Protein AF-A0A7R9P1N2-F1 (afdb_monomer)

Foldseek 3Di:
DDDDDDPPPPPPDPQFDDDPNDTDRDDPPDPCPPPDDDDDDDDLDDDAPDKDDWDQDPVVRWTWIDRQCQQKIWIAHPVVSDIDMDRDDRGDDDDDDDD

pLDDT: mean 75.41, std 22.64, range [31.06, 98.12]

InterPro domains:
  IPR011042 Six-bladed beta-propeller, TolB-like [G3DSA:2.120.10.30] (39-98)

Secondary structure (DSSP, 8-state):
--PPPP-----TT---EEETTEEE---SS------PPPPPP---SSPPSSEEEEEEETTTTEEEEEEGGGTEEEEEETTTTEEEEEE--S--S------

Mean predicted aligned error: 14.14 Å

Nearest PDB structures (foldseek):
  5d9c-assembly1_A  TM=9.607E-01  e=3.328E-03  Photinus pyralis
  4gnc-assembly1_A  TM=9.563E-01  e=2.209E-02  Homo sapiens
  4gn9-assembly1_A  TM=9.345E-01  e=3.267E-02  Mus musculus
  8ghl-assembly1_G  TM=5.483E-01  e=4.659E+00  Saccharomyces cerevisiae
  8ghn-assembly1_G  TM=5.483E-01  e=8.383E+00  Saccharomyces cerevisiae

Radius of gyration: 23.0 Å; Cα contacts (8 Å, |Δi|>4): 112; chains: 1; bounding box: 51×39×49 Å

Structure (mmCIF, N/CA/C/O backbone):
data_AF-A0A7R9P1N2-F1
#
_entry.id   AF-A0A7R9P1N2-F1
#
loop_
_atom_site.group_PDB
_atom_site.id
_atom_site.type_symbol
_atom_site.label_atom_id
_atom_site.label_alt_id
_atom_site.label_comp_id
_atom_site.label_asym_id
_atom_site.label_entity_id
_atom_site.label_seq_id
_atom_site.pdbx_PDB_ins_code
_atom_site.Cartn_x
_atom_site.Cartn_y
_atom_site.Cartn_z
_atom_site.occupancy
_atom_site.B_iso_or_equiv
_atom_site.auth_seq_id
_atom_site.auth_comp_id
_atom_site.auth_asym_id
_atom_site.auth_atom_id
_atom_site.pdbx_PDB_model_num
ATOM 1 N N . MET A 1 1 ? 12.318 6.351 -32.618 1.00 35.22 1 MET A N 1
ATOM 2 C CA . MET A 1 1 ? 12.993 5.134 -32.112 1.00 35.22 1 MET A CA 1
ATOM 3 C C . MET A 1 1 ? 14.213 5.568 -31.318 1.00 35.22 1 MET A C 1
ATOM 5 O O . MET A 1 1 ? 15.022 6.299 -31.870 1.00 35.22 1 MET A O 1
ATOM 9 N N . ARG A 1 2 ? 14.327 5.206 -30.036 1.00 31.31 2 ARG A N 1
ATOM 10 C CA . ARG A 1 2 ? 15.527 5.511 -29.241 1.00 31.31 2 ARG A CA 1
ATOM 11 C C . ARG A 1 2 ? 16.526 4.366 -29.417 1.00 31.31 2 ARG A C 1
ATOM 13 O O . ARG A 1 2 ? 16.204 3.237 -29.067 1.00 31.31 2 ARG A O 1
ATOM 20 N N . HIS A 1 3 ? 17.677 4.656 -30.022 1.00 33.56 3 HIS A N 1
ATOM 21 C CA . HIS A 1 3 ? 18.821 3.746 -30.054 1.00 33.56 3 HIS A CA 1
ATOM 22 C C . HIS A 1 3 ? 19.429 3.698 -28.650 1.00 33.56 3 HIS A C 1
ATOM 24 O O . HIS A 1 3 ? 19.788 4.739 -28.102 1.00 33.56 3 HIS A O 1
ATOM 30 N N . PHE A 1 4 ? 19.512 2.506 -28.065 1.00 31.06 4 PHE A N 1
ATOM 31 C CA . PHE A 1 4 ? 20.310 2.274 -26.865 1.00 31.06 4 PHE A CA 1
ATOM 32 C C . PHE A 1 4 ? 21.738 1.920 -27.304 1.00 31.06 4 PHE A C 1
ATOM 34 O O . PHE A 1 4 ? 21.883 1.088 -28.203 1.00 31.06 4 PHE A O 1
ATOM 41 N N . PRO A 1 5 ? 22.785 2.537 -26.732 1.00 33.31 5 PRO A N 1
ATOM 42 C CA . PRO A 1 5 ? 24.157 2.187 -27.070 1.00 33.31 5 PRO A CA 1
ATOM 43 C C . PRO A 1 5 ? 24.479 0.780 -26.550 1.00 33.31 5 PRO A C 1
ATOM 45 O O . PRO A 1 5 ? 24.216 0.461 -25.391 1.00 33.31 5 PRO A O 1
ATOM 48 N N . ILE A 1 6 ? 25.029 -0.063 -27.423 1.00 38.84 6 ILE A N 1
ATOM 49 C CA . ILE A 1 6 ? 25.600 -1.363 -27.063 1.00 38.84 6 ILE A CA 1
ATOM 50 C C . ILE A 1 6 ? 27.005 -1.077 -26.530 1.00 38.84 6 ILE A C 1
ATOM 52 O O . ILE A 1 6 ? 27.829 -0.517 -27.250 1.00 38.84 6 ILE A O 1
ATOM 56 N N . LEU A 1 7 ? 27.273 -1.424 -25.272 1.00 36.25 7 LEU A N 1
ATOM 57 C CA . LEU A 1 7 ? 28.638 -1.473 -24.754 1.00 36.25 7 LEU A CA 1
ATOM 58 C C . LEU A 1 7 ? 29.270 -2.774 -25.266 1.00 36.25 7 LEU A C 1
ATOM 60 O O . LEU A 1 7 ? 28.954 -3.853 -24.770 1.00 36.25 7 LEU A O 1
ATOM 64 N N . GLU A 1 8 ? 30.107 -2.679 -26.300 1.00 40.91 8 GLU A N 1
ATOM 65 C CA . GLU A 1 8 ? 30.980 -3.778 -26.721 1.00 40.91 8 GLU A CA 1
ATOM 66 C C . GLU A 1 8 ? 32.200 -3.827 -25.796 1.00 40.91 8 GLU A C 1
ATOM 68 O O . GLU A 1 8 ? 33.247 -3.256 -26.088 1.00 40.91 8 GLU A O 1
ATOM 73 N N . GLU A 1 9 ? 32.076 -4.501 -24.654 1.00 41.78 9 GLU A N 1
ATOM 74 C CA . GLU A 1 9 ? 33.267 -4.999 -23.967 1.00 41.78 9 GLU A CA 1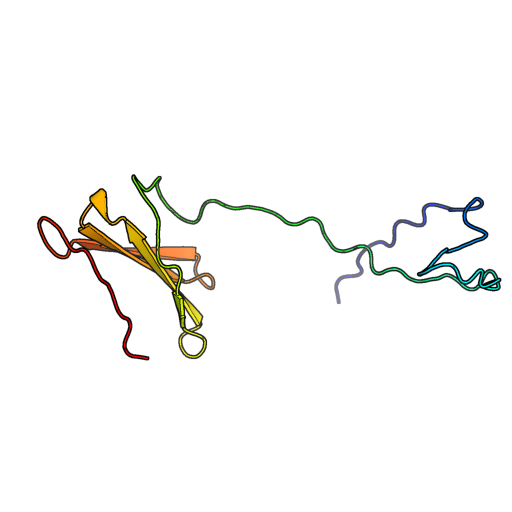
ATOM 75 C C . GLU A 1 9 ? 33.748 -6.254 -24.707 1.00 41.78 9 GLU A C 1
ATOM 77 O O . GLU A 1 9 ? 33.044 -7.264 -24.794 1.00 41.78 9 GLU A O 1
ATOM 82 N N . SER A 1 10 ? 34.940 -6.181 -25.299 1.00 39.16 10 SER A N 1
ATOM 83 C CA . SER A 1 10 ? 35.577 -7.290 -26.005 1.00 39.16 10 SER A CA 1
ATOM 84 C C . SER A 1 10 ? 35.987 -8.388 -25.019 1.00 39.16 10 SER A C 1
ATOM 86 O O . SER A 1 10 ? 37.069 -8.382 -24.436 1.00 39.16 10 SER A O 1
ATOM 88 N N . ILE A 1 11 ? 35.122 -9.384 -24.829 1.00 46.97 11 ILE A N 1
ATOM 89 C CA . ILE A 1 11 ? 35.459 -10.576 -24.045 1.00 46.97 11 ILE A CA 1
ATOM 90 C C . ILE A 1 11 ? 36.220 -11.568 -24.934 1.00 46.97 11 ILE A C 1
ATOM 92 O O . ILE A 1 11 ? 35.658 -12.527 -25.457 1.00 46.97 11 ILE A O 1
ATOM 96 N N . GLU A 1 12 ? 37.529 -11.364 -25.090 1.00 47.38 12 GLU A N 1
ATOM 97 C CA . GLU A 1 12 ? 38.421 -12.327 -25.765 1.00 47.38 12 GLU A CA 1
ATOM 98 C C . GLU A 1 12 ? 38.671 -13.620 -24.954 1.00 47.38 12 GLU A C 1
ATOM 100 O O . GLU A 1 12 ? 39.287 -14.556 -25.463 1.00 47.38 12 GLU A O 1
ATOM 105 N N . HIS A 1 13 ? 38.187 -13.720 -23.708 1.00 46.47 13 HIS A N 1
ATOM 106 C CA . HIS A 1 13 ? 38.625 -14.764 -22.767 1.00 46.47 13 HIS A CA 1
ATOM 107 C C . HIS A 1 13 ? 37.617 -15.873 -22.410 1.00 46.47 13 HIS A C 1
ATOM 109 O O . HIS A 1 13 ? 37.983 -16.795 -21.682 1.00 46.47 13 HIS A O 1
ATOM 115 N N . LEU A 1 14 ? 36.382 -15.875 -22.923 1.00 45.59 14 LEU A N 1
ATOM 116 C CA . LEU A 1 14 ? 35.410 -16.935 -22.602 1.00 45.59 14 LEU A CA 1
ATOM 117 C C . LEU A 1 14 ? 35.258 -17.930 -23.759 1.00 45.59 14 LEU A C 1
ATOM 119 O O . LEU A 1 14 ? 34.340 -17.828 -24.565 1.00 45.59 14 LEU A O 1
ATOM 123 N N . ARG A 1 15 ? 36.160 -18.918 -23.836 1.00 52.00 15 ARG A N 1
ATOM 124 C CA . ARG A 1 15 ? 36.069 -20.020 -24.819 1.00 52.00 15 ARG A CA 1
ATOM 125 C C . ARG A 1 15 ? 35.260 -21.236 -24.349 1.00 52.00 15 ARG A C 1
ATOM 127 O O . ARG A 1 15 ? 35.071 -22.158 -25.135 1.00 52.00 15 ARG A O 1
ATOM 134 N N . THR A 1 16 ? 34.740 -21.238 -23.119 1.00 47.41 16 THR A N 1
ATOM 135 C CA . THR A 1 16 ? 34.011 -22.399 -22.583 1.00 47.41 16 THR A CA 1
ATOM 136 C C . THR A 1 16 ? 32.894 -21.965 -21.639 1.00 47.41 16 THR A C 1
ATOM 138 O O . THR A 1 16 ? 33.136 -21.225 -20.689 1.00 47.41 16 THR A O 1
ATOM 141 N N . ILE A 1 17 ? 31.675 -22.461 -21.871 1.00 53.94 17 ILE A N 1
ATOM 142 C CA . ILE A 1 17 ? 30.554 -22.352 -20.929 1.00 53.94 17 ILE A CA 1
ATOM 143 C C . ILE A 1 17 ? 30.270 -23.751 -20.395 1.00 53.94 17 ILE A C 1
ATOM 145 O O . ILE A 1 17 ? 30.058 -24.685 -21.167 1.00 53.94 17 ILE A O 1
ATOM 149 N N . GLN A 1 18 ? 30.265 -23.897 -19.073 1.00 39.97 18 GLN A N 1
ATOM 150 C CA . GLN A 1 18 ? 30.018 -25.167 -18.401 1.00 39.97 18 GLN A CA 1
ATOM 151 C C . GLN A 1 18 ? 28.600 -25.159 -17.823 1.00 39.97 18 GLN A C 1
ATOM 153 O O . GLN A 1 18 ? 28.330 -24.500 -16.822 1.00 39.97 18 GLN A O 1
ATOM 158 N N . ILE A 1 19 ? 27.677 -25.893 -18.450 1.00 48.94 19 ILE A N 1
ATOM 159 C CA . ILE A 1 19 ? 26.323 -26.103 -17.921 1.00 48.94 19 ILE A CA 1
ATOM 160 C C . ILE A 1 19 ? 26.201 -27.581 -17.559 1.00 48.94 19 ILE A C 1
ATOM 162 O O . ILE A 1 19 ? 26.288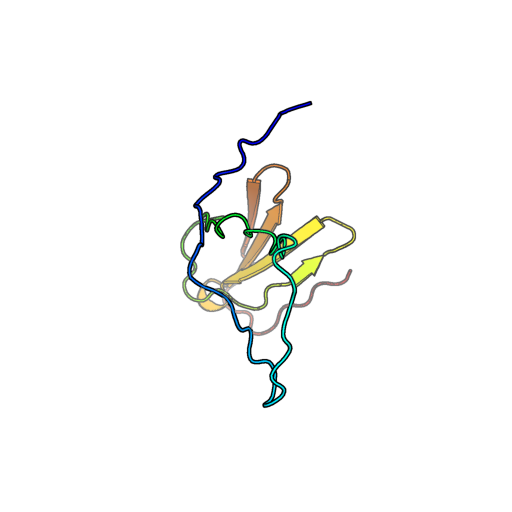 -28.447 -18.424 1.00 48.94 19 ILE A O 1
ATOM 166 N N . ARG A 1 20 ? 26.009 -27.876 -16.266 1.00 45.06 20 ARG A N 1
ATOM 167 C CA . ARG A 1 20 ? 25.728 -29.232 -15.749 1.00 45.06 20 ARG A CA 1
ATOM 168 C C . ARG A 1 20 ? 26.709 -30.320 -16.230 1.00 45.06 20 ARG A C 1
ATOM 170 O O . ARG A 1 20 ? 26.296 -31.414 -16.594 1.00 45.06 20 ARG A O 1
ATOM 177 N N . GLY A 1 21 ? 28.010 -30.023 -16.223 1.00 41.94 21 GLY A N 1
ATOM 178 C CA . GLY A 1 21 ? 29.064 -31.013 -16.495 1.00 41.94 21 GLY A CA 1
ATOM 179 C C . GLY A 1 21 ? 29.285 -31.370 -17.970 1.00 41.94 21 GLY A C 1
ATOM 180 O O . GLY A 1 21 ? 30.135 -32.205 -18.255 1.00 41.94 21 GLY A O 1
ATOM 181 N N . VAL A 1 22 ? 28.578 -30.730 -18.906 1.00 40.09 22 VAL A N 1
ATOM 182 C CA . VAL A 1 22 ? 28.812 -30.891 -20.348 1.00 40.09 22 VAL A CA 1
ATOM 183 C C . VAL A 1 22 ? 29.675 -29.733 -20.848 1.00 40.09 22 VAL A C 1
ATOM 185 O O . VAL A 1 22 ? 29.333 -28.566 -20.651 1.00 40.09 22 VAL A O 1
ATOM 188 N N . VAL A 1 23 ? 30.801 -30.057 -21.489 1.00 49.28 23 VAL A N 1
ATOM 189 C CA . VAL A 1 23 ? 31.667 -29.079 -22.164 1.00 49.28 23 VAL A CA 1
ATOM 190 C C . VAL A 1 23 ? 31.188 -28.935 -23.604 1.00 49.28 23 VAL A C 1
ATOM 192 O O . VAL A 1 23 ? 31.254 -29.888 -24.378 1.00 49.28 23 VAL A O 1
ATOM 195 N N . VAL A 1 24 ? 30.702 -27.747 -23.966 1.00 52.56 24 VAL A N 1
ATOM 196 C CA . VAL A 1 24 ? 30.290 -27.430 -25.339 1.00 52.56 24 VAL A CA 1
ATOM 197 C C . VAL A 1 24 ? 31.275 -26.422 -25.925 1.00 52.56 24 VAL A C 1
ATOM 199 O O . VAL A 1 24 ? 31.392 -25.306 -25.422 1.00 52.56 24 VAL A O 1
ATOM 202 N N . ASN A 1 25 ? 31.967 -26.807 -27.001 1.00 50.19 25 ASN A N 1
ATOM 203 C CA . ASN A 1 25 ? 32.749 -25.876 -27.814 1.00 50.19 25 ASN A CA 1
ATOM 204 C C . ASN A 1 25 ? 31.784 -25.048 -28.666 1.00 50.19 25 ASN A C 1
ATOM 206 O O . ASN A 1 25 ? 31.295 -25.513 -29.695 1.00 50.19 25 ASN A O 1
ATOM 210 N N . VAL A 1 26 ? 31.489 -23.829 -28.222 1.00 57.38 26 VAL A N 1
ATOM 211 C CA . VAL A 1 26 ? 30.734 -22.858 -29.016 1.00 57.38 26 VAL A CA 1
ATOM 212 C C . VAL A 1 26 ? 31.701 -22.103 -29.936 1.00 57.38 26 VAL A C 1
ATOM 214 O O . VAL A 1 26 ? 32.688 -21.549 -29.448 1.00 57.38 26 VAL A O 1
ATOM 217 N N . PRO A 1 27 ? 31.458 -22.069 -31.263 1.00 55.12 27 PRO A N 1
ATOM 218 C CA . PRO A 1 27 ? 32.185 -21.180 -32.164 1.00 55.12 27 PRO A CA 1
ATOM 219 C C . PRO A 1 27 ? 32.076 -19.731 -31.670 1.00 55.12 27 PRO A C 1
ATOM 221 O O . PRO A 1 27 ? 31.078 -19.401 -31.024 1.00 55.12 27 PRO A O 1
ATOM 224 N N . PRO A 1 28 ? 33.028 -18.840 -32.004 1.00 53.84 28 PRO A N 1
ATOM 225 C CA . PRO A 1 28 ? 32.957 -17.417 -31.680 1.00 53.84 28 PRO A CA 1
ATOM 226 C C . PRO A 1 28 ? 31.884 -16.734 -32.543 1.00 53.84 28 PRO A C 1
ATOM 228 O O . PRO A 1 28 ? 32.158 -15.904 -33.396 1.00 53.84 28 PRO A O 1
ATOM 231 N N . THR A 1 29 ? 30.630 -17.131 -32.361 1.00 53.00 29 THR A N 1
ATOM 232 C CA . THR A 1 29 ? 29.457 -16.402 -32.818 1.00 53.00 29 THR A CA 1
ATOM 233 C C . THR A 1 29 ? 28.803 -15.912 -31.542 1.00 53.00 29 THR A C 1
ATOM 235 O O . THR A 1 29 ? 28.279 -16.707 -30.767 1.00 53.00 29 THR A O 1
ATOM 238 N N . SER A 1 30 ? 28.956 -14.612 -31.292 1.00 55.12 30 SER A N 1
ATOM 239 C CA . SER A 1 30 ? 28.507 -13.867 -30.114 1.00 55.12 30 SER A CA 1
ATOM 240 C C . SER A 1 30 ? 27.312 -14.509 -29.404 1.00 55.12 30 SER A C 1
ATOM 242 O O . SER A 1 30 ? 26.175 -14.405 -29.879 1.00 55.12 30 SER A O 1
ATOM 244 N N . LEU A 1 31 ? 27.548 -15.134 -28.250 1.00 51.38 31 LEU A N 1
ATOM 245 C CA . LEU A 1 31 ? 26.460 -15.453 -27.343 1.00 51.38 31 LEU A CA 1
ATOM 246 C C . LEU A 1 31 ? 25.927 -14.118 -26.818 1.00 51.38 31 LEU A C 1
ATOM 248 O O . LEU A 1 31 ? 26.534 -13.487 -25.957 1.00 51.38 31 LEU A O 1
ATOM 252 N N . ARG A 1 32 ? 24.810 -13.651 -27.376 1.00 58.91 32 ARG A N 1
ATOM 253 C CA . ARG A 1 32 ? 24.116 -12.469 -26.867 1.00 58.91 32 ARG A CA 1
ATOM 254 C C . ARG A 1 32 ? 23.391 -12.872 -25.593 1.00 58.91 32 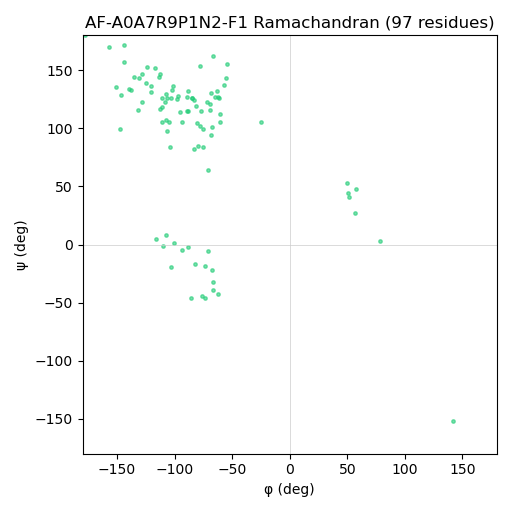ARG A C 1
ATOM 256 O O . ARG A 1 32 ? 22.216 -13.222 -25.629 1.00 58.91 32 ARG A O 1
ATOM 263 N N . VAL A 1 33 ? 24.102 -12.855 -24.472 1.00 58.56 33 VAL A N 1
ATOM 264 C CA . VAL A 1 33 ? 23.442 -12.818 -23.170 1.00 58.56 33 VAL A CA 1
ATOM 265 C C . VAL A 1 33 ? 22.811 -11.429 -23.079 1.00 58.56 33 VAL A C 1
ATOM 267 O O . VAL A 1 33 ? 23.550 -10.445 -23.145 1.00 58.56 33 VAL A O 1
ATOM 270 N N . PRO A 1 34 ? 21.475 -11.293 -23.018 1.00 65.31 34 PRO A N 1
ATOM 271 C CA . PRO A 1 34 ? 20.879 -9.989 -22.796 1.00 65.31 34 PRO A CA 1
ATOM 272 C C . PRO A 1 34 ? 21.393 -9.484 -21.449 1.00 65.31 34 PRO A C 1
ATOM 274 O O . PRO A 1 34 ? 21.084 -10.058 -20.406 1.00 65.31 34 PRO A O 1
ATOM 277 N N . VAL A 1 35 ? 22.214 -8.434 -21.479 1.00 69.00 35 VAL A N 1
ATOM 278 C CA . VAL A 1 35 ? 22.580 -7.693 -20.274 1.00 69.00 35 VAL A CA 1
ATOM 279 C C . VAL A 1 35 ? 21.269 -7.142 -19.724 1.00 69.00 35 VAL A C 1
ATOM 281 O O . VAL A 1 35 ? 20.661 -6.253 -20.321 1.00 69.00 35 VAL A O 1
ATOM 284 N N . MET A 1 36 ? 20.767 -7.738 -18.642 1.00 74.19 36 MET A N 1
ATOM 285 C CA . MET A 1 36 ? 19.581 -7.223 -17.971 1.00 74.19 36 MET A CA 1
ATOM 286 C C . MET A 1 36 ? 19.915 -5.832 -17.440 1.00 74.19 36 MET A C 1
ATOM 288 O O . MET A 1 36 ? 20.959 -5.634 -16.817 1.00 74.19 36 MET A O 1
ATOM 292 N N . ALA A 1 37 ? 19.031 -4.866 -17.691 1.00 81.00 37 ALA A N 1
ATOM 293 C CA . ALA A 1 37 ? 19.144 -3.563 -17.057 1.00 81.00 37 ALA A CA 1
ATOM 294 C C . ALA A 1 37 ? 19.193 -3.745 -15.525 1.00 81.00 37 ALA A C 1
ATOM 296 O O . ALA A 1 37 ? 18.521 -4.642 -15.001 1.00 81.00 37 ALA A O 1
ATOM 297 N N . PRO A 1 38 ? 19.977 -2.928 -14.804 1.00 86.75 38 PRO A N 1
ATOM 298 C CA . PRO A 1 38 ? 20.064 -3.026 -13.355 1.00 86.75 38 PRO A CA 1
ATOM 299 C C . PRO A 1 38 ? 18.678 -2.877 -12.719 1.00 86.75 38 PRO A C 1
ATOM 301 O O . PRO A 1 38 ? 17.884 -2.022 -13.117 1.00 86.75 38 PRO A O 1
ATOM 304 N N . VAL A 1 39 ? 18.390 -3.711 -11.717 1.00 87.75 39 VAL A N 1
ATOM 305 C CA . VAL A 1 39 ? 17.176 -3.583 -10.905 1.00 87.75 39 VAL A CA 1
ATOM 306 C C . VAL A 1 39 ? 17.305 -2.322 -10.058 1.00 87.75 39 VAL A C 1
ATOM 308 O O . VAL A 1 39 ? 18.242 -2.186 -9.272 1.00 87.75 39 VAL A O 1
ATOM 311 N N . VAL A 1 40 ? 16.363 -1.396 -10.226 1.00 88.81 40 VAL A N 1
ATOM 312 C CA . VAL A 1 40 ? 16.287 -0.158 -9.446 1.00 88.81 40 VAL A CA 1
ATOM 313 C C . VAL A 1 40 ? 15.195 -0.310 -8.393 1.00 88.81 40 VAL A C 1
ATOM 315 O O . VAL A 1 40 ? 14.087 -0.742 -8.703 1.00 88.81 40 VAL A O 1
ATOM 318 N N . PHE A 1 41 ? 15.507 0.063 -7.154 1.00 91.19 41 PHE A N 1
ATOM 319 C CA . PHE A 1 41 ? 14.553 0.087 -6.049 1.00 91.19 41 PHE A CA 1
ATOM 320 C C . PHE A 1 41 ? 14.131 1.532 -5.780 1.00 91.19 41 PHE A C 1
ATOM 322 O O . PHE A 1 41 ? 14.985 2.388 -5.553 1.00 91.19 41 PHE A O 1
ATOM 329 N N . GLU A 1 42 ? 12.826 1.803 -5.778 1.00 92.19 42 GLU A N 1
ATOM 330 C CA . GLU A 1 42 ? 12.273 3.101 -5.380 1.00 92.19 42 GLU A CA 1
ATOM 331 C C . GLU A 1 42 ? 11.318 2.941 -4.183 1.00 92.19 42 GLU A C 1
ATOM 333 O O . GLU A 1 42 ? 10.512 2.006 -4.161 1.00 92.19 42 GLU A O 1
ATOM 338 N N . PRO A 1 43 ? 11.383 3.822 -3.166 1.00 93.50 43 PRO A N 1
ATOM 339 C CA . PRO A 1 43 ? 10.374 3.851 -2.116 1.00 93.50 43 PRO A CA 1
ATOM 340 C C . PRO A 1 43 ? 9.016 4.252 -2.698 1.00 93.50 43 PRO A C 1
ATOM 342 O O . PRO A 1 43 ? 8.893 5.303 -3.322 1.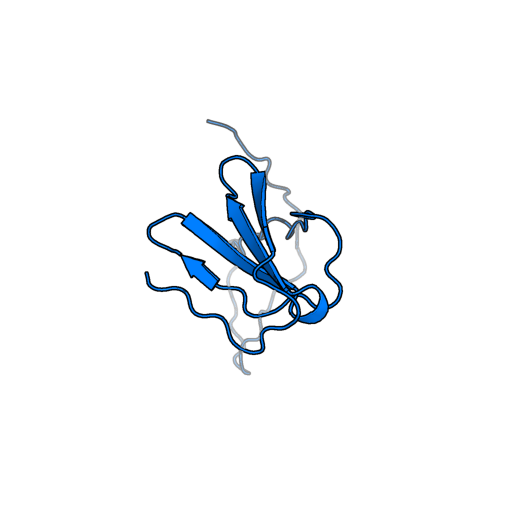00 93.50 43 PRO A O 1
ATOM 345 N N . ILE A 1 44 ? 7.985 3.448 -2.442 1.00 94.06 44 ILE A N 1
ATOM 346 C CA . ILE A 1 44 ? 6.609 3.734 -2.886 1.00 94.06 44 ILE A CA 1
ATOM 347 C C . ILE A 1 44 ? 5.776 4.477 -1.828 1.00 94.06 44 ILE A C 1
ATOM 349 O O . ILE A 1 44 ? 4.627 4.826 -2.084 1.00 94.06 44 ILE A O 1
ATOM 353 N N . GLY A 1 45 ? 6.327 4.700 -0.628 1.00 92.06 45 GLY A N 1
ATOM 354 C CA . GLY A 1 45 ? 5.589 5.229 0.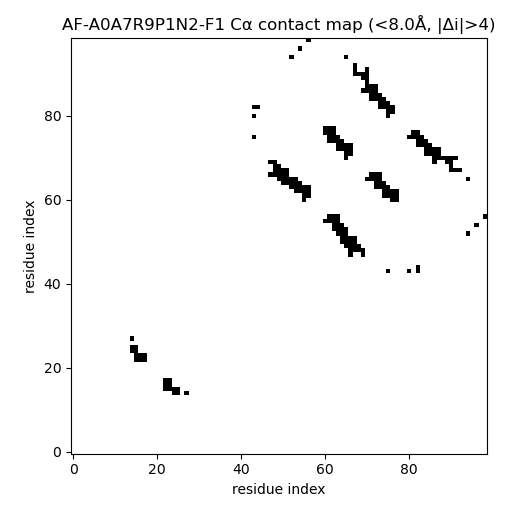517 1.00 92.06 45 GLY A CA 1
ATOM 355 C C . GLY A 1 45 ? 6.424 5.464 1.778 1.00 92.06 45 GLY A C 1
ATOM 356 O O . GLY A 1 45 ? 7.628 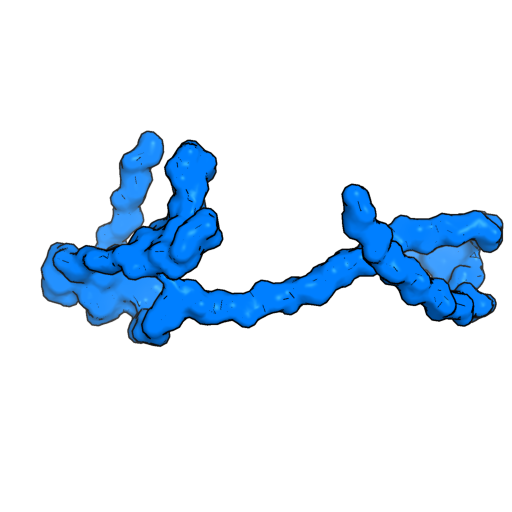5.195 1.791 1.00 92.06 45 GLY A O 1
ATOM 357 N N . PRO A 1 46 ? 5.790 5.952 2.862 1.00 92.62 46 PRO A N 1
ATOM 358 C CA . PRO A 1 46 ? 6.426 6.072 4.169 1.00 92.62 46 PRO A CA 1
ATOM 359 C C . PRO A 1 46 ? 6.735 4.693 4.768 1.00 92.62 46 PRO A C 1
ATOM 361 O O . PRO A 1 46 ? 6.146 3.680 4.391 1.00 92.62 46 PRO A O 1
ATOM 364 N N . ARG A 1 47 ? 7.633 4.658 5.760 1.00 93.94 47 ARG A N 1
ATOM 365 C CA . ARG A 1 47 ? 7.975 3.420 6.475 1.00 93.94 47 ARG A CA 1
ATOM 366 C C . ARG A 1 47 ? 6.758 2.849 7.215 1.00 93.94 47 ARG A C 1
ATOM 368 O O . ARG A 1 47 ? 6.137 3.524 8.046 1.00 93.94 47 ARG A O 1
ATOM 375 N N . THR A 1 48 ? 6.467 1.582 6.954 1.00 95.44 48 THR A N 1
ATOM 376 C CA . THR A 1 48 ? 5.552 0.768 7.759 1.00 95.44 48 THR A CA 1
ATOM 377 C C . THR A 1 48 ? 6.245 0.300 9.038 1.00 95.44 48 THR A C 1
ATOM 379 O O . THR A 1 48 ? 7.472 0.196 9.068 1.00 95.44 48 THR A O 1
ATOM 382 N N . LEU A 1 49 ? 5.478 0.027 10.095 1.00 95.69 49 LEU A N 1
ATOM 383 C CA . LEU A 1 49 ? 6.000 -0.643 11.286 1.00 95.69 49 LEU A CA 1
ATOM 384 C C . LEU A 1 49 ? 6.176 -2.141 11.012 1.00 95.69 49 LEU A C 1
ATOM 386 O O . LEU A 1 49 ? 7.237 -2.684 11.305 1.00 95.69 49 LEU A O 1
ATOM 390 N N . LEU A 1 50 ? 5.185 -2.774 10.374 1.00 94.62 50 LEU A N 1
ATOM 391 C CA . LEU A 1 50 ? 5.308 -4.129 9.832 1.00 94.62 50 LEU A CA 1
ATOM 392 C C . LEU A 1 50 ? 4.459 -4.275 8.562 1.00 94.62 50 LEU A C 1
ATOM 394 O O . LEU A 1 50 ? 3.242 -4.429 8.643 1.00 94.62 50 LEU A O 1
ATOM 398 N N . GLY A 1 51 ? 5.113 -4.174 7.401 1.00 94.12 51 GLY A N 1
ATOM 399 C CA . GLY A 1 51 ? 4.477 -4.273 6.087 1.00 94.12 51 GLY A CA 1
ATOM 400 C C . GLY A 1 51 ? 4.289 -5.728 5.659 1.00 94.12 51 GLY A C 1
ATOM 401 O O . GLY A 1 51 ? 5.273 -6.457 5.609 1.00 94.12 51 GLY A O 1
ATOM 402 N N . GLU A 1 52 ? 3.063 -6.140 5.339 1.00 94.12 52 GLU A N 1
ATOM 403 C CA . GLU A 1 52 ? 2.716 -7.545 5.083 1.00 94.12 52 GLU A CA 1
ATOM 404 C C . GLU A 1 52 ? 1.664 -7.719 3.979 1.00 94.12 52 GLU A C 1
ATOM 406 O O . GLU A 1 52 ? 1.047 -6.756 3.510 1.00 94.12 52 GLU A O 1
ATOM 411 N N . ALA A 1 53 ? 1.455 -8.983 3.595 1.00 93.19 53 ALA A N 1
ATOM 412 C CA . ALA A 1 53 ? 0.411 -9.441 2.675 1.00 93.19 53 ALA A CA 1
ATOM 413 C C . ALA A 1 53 ? 0.330 -8.648 1.349 1.00 93.19 53 ALA A C 1
ATOM 415 O O . ALA A 1 53 ? -0.751 -8.166 0.991 1.00 93.19 53 ALA A O 1
ATOM 416 N N . PRO A 1 54 ? 1.444 -8.498 0.599 1.00 95.00 54 PRO A N 1
ATOM 417 C CA . PRO A 1 54 ? 1.399 -7.847 -0.701 1.00 95.00 54 PRO A CA 1
ATOM 418 C C . PRO A 1 54 ? 0.483 -8.628 -1.652 1.00 95.00 54 PRO A C 1
ATOM 420 O O . PRO A 1 54 ? 0.661 -9.826 -1.873 1.00 95.00 54 PRO A O 1
ATOM 423 N N . HIS A 1 55 ? -0.487 -7.936 -2.238 1.00 95.50 55 HIS A N 1
ATOM 424 C CA . HIS A 1 55 ? -1.425 -8.481 -3.208 1.00 95.50 55 HIS A CA 1
ATOM 425 C C . HIS A 1 55 ? -1.456 -7.608 -4.458 1.00 95.50 55 HIS A C 1
ATOM 427 O O . HIS A 1 55 ? -1.762 -6.417 -4.396 1.00 95.50 55 HIS A O 1
ATOM 433 N N . TRP A 1 56 ? -1.175 -8.217 -5.606 1.00 96.69 56 TRP A N 1
ATOM 434 C CA . TRP A 1 56 ? -1.287 -7.559 -6.900 1.00 96.69 56 TRP A CA 1
ATOM 435 C C . TRP A 1 56 ? -2.640 -7.861 -7.547 1.00 96.69 56 TRP A C 1
ATOM 437 O O . TRP A 1 56 ? -2.900 -8.997 -7.944 1.00 96.69 56 TRP A O 1
ATOM 447 N N . ASP A 1 57 ? -3.475 -6.834 -7.706 1.00 96.31 57 ASP A N 1
ATOM 448 C CA . ASP A 1 57 ? -4.672 -6.917 -8.538 1.00 96.31 57 ASP A CA 1
ATOM 449 C C . ASP A 1 57 ? -4.273 -6.731 -10.006 1.00 96.31 57 ASP A C 1
ATOM 451 O O . ASP A 1 57 ? -3.998 -5.621 -10.471 1.00 96.31 57 ASP A O 1
ATOM 455 N N . HIS A 1 58 ? -4.259 -7.834 -10.755 1.00 95.62 58 HIS A N 1
ATOM 456 C CA . HIS A 1 58 ? -3.899 -7.825 -12.169 1.00 95.62 58 HIS A CA 1
ATOM 457 C C . HIS A 1 58 ? -4.902 -7.064 -13.048 1.00 95.62 58 HIS A C 1
ATOM 459 O O . HIS A 1 58 ? -4.495 -6.468 -14.043 1.00 95.62 58 HIS A O 1
ATOM 465 N N . LYS A 1 59 ? -6.197 -7.052 -12.714 1.00 95.12 59 LYS A N 1
ATOM 466 C CA . LYS A 1 59 ? -7.199 -6.353 -13.533 1.00 95.12 59 LYS A CA 1
ATOM 467 C C . LYS A 1 59 ? -7.073 -4.845 -13.349 1.00 95.12 59 LYS A C 1
ATOM 469 O O . LYS A 1 59 ? -7.072 -4.107 -14.330 1.00 95.12 59 LYS A O 1
ATOM 474 N N . ALA A 1 60 ? -6.947 -4.397 -12.100 1.00 95.94 60 ALA A N 1
ATOM 475 C CA . ALA A 1 60 ? -6.842 -2.977 -11.778 1.00 95.94 60 ALA A CA 1
ATOM 476 C C . ALA A 1 60 ? -5.419 -2.416 -11.942 1.00 95.94 60 ALA A C 1
ATOM 478 O O . ALA A 1 60 ? -5.256 -1.200 -12.018 1.00 95.94 60 ALA A O 1
ATOM 479 N N . GLN A 1 61 ? -4.402 -3.285 -12.017 1.00 97.62 61 GLN A N 1
ATOM 480 C CA . GLN A 1 61 ? -2.979 -2.926 -11.997 1.00 97.62 61 GLN A CA 1
ATOM 481 C C . GLN A 1 61 ? -2.605 -2.148 -10.726 1.00 97.62 61 GLN A C 1
ATOM 483 O O . GLN A 1 61 ? -1.966 -1.096 -10.780 1.00 97.62 61 GLN A O 1
ATOM 488 N N . LEU A 1 62 ? -3.040 -2.665 -9.575 1.00 97.31 62 LEU A N 1
ATOM 489 C CA . LEU A 1 62 ? -2.855 -2.043 -8.265 1.00 97.31 62 LEU A CA 1
ATOM 490 C C . LEU A 1 62 ? -2.162 -3.004 -7.302 1.00 97.31 62 LEU A C 1
ATOM 492 O O . LEU A 1 62 ? -2.493 -4.188 -7.240 1.00 97.31 62 LEU A O 1
ATOM 496 N N . LEU A 1 63 ? -1.233 -2.471 -6.509 1.00 96.62 63 LEU A N 1
ATOM 497 C CA . LEU A 1 63 ? -0.630 -3.185 -5.389 1.00 96.62 63 LEU A CA 1
ATOM 498 C C . LEU A 1 63 ? -1.354 -2.797 -4.104 1.00 96.62 63 LEU A C 1
ATOM 500 O O . LEU A 1 63 ? -1.447 -1.620 -3.767 1.00 96.62 63 LEU A O 1
ATOM 504 N N . TYR A 1 64 ? -1.796 -3.788 -3.352 1.00 95.81 64 TYR A N 1
ATOM 505 C CA . TYR A 1 64 ? -2.337 -3.621 -2.015 1.00 95.81 64 TYR A CA 1
ATOM 506 C C . TYR A 1 64 ? -1.412 -4.288 -1.006 1.00 95.81 64 TYR A C 1
ATOM 508 O O . TYR A 1 64 ? -0.822 -5.324 -1.296 1.00 95.81 64 TYR A O 1
ATOM 516 N N . TYR A 1 65 ? -1.273 -3.699 0.172 1.00 95.06 65 TYR A N 1
ATOM 517 C CA . TYR A 1 65 ? -0.513 -4.272 1.283 1.00 95.06 65 TYR A CA 1
ATOM 518 C C . TYR A 1 65 ? -1.002 -3.663 2.595 1.00 95.06 65 TYR A C 1
ATOM 520 O O . TYR A 1 65 ? -1.770 -2.697 2.589 1.00 95.06 65 TYR A O 1
ATOM 528 N N . VAL A 1 66 ? -0.578 -4.209 3.729 1.00 94.75 66 VAL A N 1
ATOM 529 C CA . VAL A 1 66 ? -1.011 -3.729 5.047 1.00 94.75 66 VAL A CA 1
ATOM 530 C C . VAL A 1 66 ? 0.170 -3.355 5.927 1.00 94.75 66 VAL A C 1
ATOM 532 O O . VAL A 1 66 ? 1.253 -3.905 5.776 1.00 94.75 66 VAL A O 1
ATOM 535 N N . ASP A 1 67 ? -0.050 -2.437 6.863 1.00 94.56 67 ASP A N 1
ATOM 536 C CA . ASP A 1 67 ? 0.760 -2.289 8.070 1.00 94.56 67 ASP A CA 1
ATOM 537 C C . ASP A 1 67 ? -0.069 -2.808 9.245 1.00 94.56 67 ASP A C 1
ATOM 539 O O . ASP A 1 67 ? -0.956 -2.104 9.743 1.00 94.56 67 ASP A O 1
ATOM 543 N N . ILE A 1 68 ? 0.173 -4.066 9.630 1.00 91.56 68 ILE A N 1
ATOM 544 C CA . ILE A 1 68 ? -0.669 -4.803 10.590 1.00 91.56 68 ILE A CA 1
ATOM 545 C C . ILE A 1 68 ? -0.664 -4.104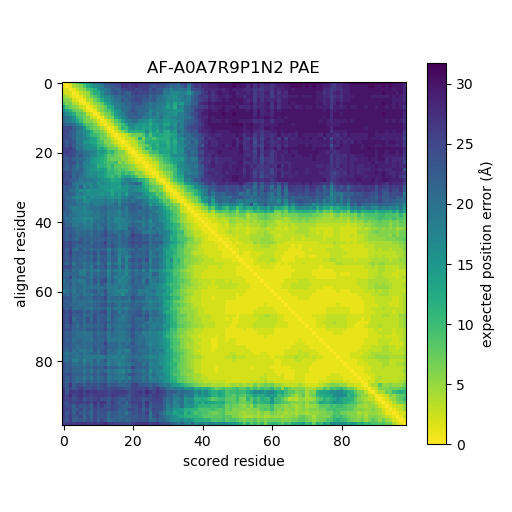 11.949 1.00 91.56 68 ILE A C 1
ATOM 547 O O . ILE A 1 68 ? -1.710 -3.913 12.563 1.00 91.56 68 ILE A O 1
ATOM 551 N N . LEU A 1 69 ? 0.509 -3.652 12.394 1.00 92.50 69 LEU A N 1
ATOM 552 C CA . LEU A 1 69 ? 0.665 -3.018 13.701 1.00 92.50 69 LEU A CA 1
ATOM 553 C C . LEU A 1 69 ? 0.085 -1.597 13.747 1.00 92.50 69 LEU A C 1
ATOM 555 O O . LEU A 1 69 ? -0.186 -1.082 14.829 1.00 92.50 69 LEU A O 1
ATOM 559 N N . LYS A 1 70 ? -0.131 -0.957 12.589 1.00 92.88 70 LYS A N 1
ATOM 560 C CA . LYS A 1 70 ? -0.816 0.344 12.490 1.00 92.88 70 LYS A CA 1
ATOM 561 C C . LYS A 1 70 ? -2.279 0.235 12.068 1.00 92.88 70 LYS A C 1
ATOM 563 O O . LYS A 1 70 ? -2.924 1.274 11.892 1.00 92.88 70 LYS A O 1
ATOM 568 N N . SER A 1 71 ? -2.804 -0.972 11.862 1.00 93.44 71 SER A N 1
ATOM 569 C CA . SER A 1 71 ? -4.170 -1.195 11.376 1.00 93.44 71 SER A CA 1
ATOM 570 C C . SER A 1 71 ? -4.483 -0.393 10.110 1.00 93.44 71 SER A C 1
ATOM 572 O O . SER A 1 71 ? -5.560 0.193 9.974 1.00 93.44 71 SER A O 1
ATOM 574 N N . THR A 1 72 ? -3.519 -0.335 9.186 1.00 94.31 72 THR A N 1
ATOM 575 C CA . THR A 1 72 ? -3.601 0.475 7.964 1.00 94.31 72 THR A CA 1
ATOM 576 C C . THR A 1 72 ? -3.491 -0.402 6.725 1.00 94.31 72 THR A C 1
ATOM 578 O O . THR A 1 72 ? -2.575 -1.210 6.613 1.00 94.31 72 THR A O 1
ATOM 581 N N . VAL A 1 73 ? -4.404 -0.221 5.774 1.00 95.06 73 VAL A N 1
ATOM 582 C CA . VAL A 1 73 ? -4.327 -0.821 4.438 1.00 95.06 73 VAL A CA 1
ATOM 583 C C . VAL A 1 73 ? -3.832 0.232 3.460 1.00 95.06 73 VAL A C 1
ATOM 585 O O . VAL A 1 73 ? -4.286 1.375 3.492 1.00 95.06 73 VAL A O 1
ATOM 588 N N . TYR A 1 74 ? -2.919 -0.162 2.584 1.00 96.69 74 TYR A N 1
ATOM 589 C CA . TYR A 1 74 ? -2.356 0.659 1.525 1.00 96.69 74 TYR A CA 1
ATOM 590 C C . TYR A 1 74 ? -2.789 0.146 0.154 1.00 96.69 74 TYR A C 1
ATOM 592 O O . TYR A 1 74 ? -2.920 -1.058 -0.065 1.00 96.69 74 TYR A O 1
ATOM 600 N N . ARG A 1 75 ? -2.966 1.081 -0.780 1.00 97.06 75 ARG A N 1
ATOM 601 C CA . ARG A 1 75 ? -3.183 0.843 -2.208 1.00 97.06 75 ARG A CA 1
ATOM 602 C C . ARG A 1 75 ? -2.242 1.747 -2.992 1.00 97.06 75 ARG A C 1
ATOM 604 O O . ARG A 1 75 ? -2.383 2.971 -2.944 1.00 97.06 75 ARG A O 1
ATOM 611 N N . PHE A 1 76 ? -1.319 1.136 -3.718 1.00 98.06 76 PHE A N 1
ATOM 612 C CA . PHE A 1 76 ? -0.344 1.790 -4.574 1.00 98.06 76 PHE A CA 1
ATOM 613 C C . PHE A 1 76 ? -0.689 1.584 -6.050 1.00 98.06 76 PHE A C 1
ATOM 615 O O . PHE A 1 76 ? -0.902 0.458 -6.506 1.00 98.06 76 PHE A O 1
ATOM 622 N N . ASN A 1 77 ? -0.716 2.684 -6.797 1.00 98.00 77 ASN A N 1
ATOM 623 C CA . ASN A 1 77 ? -0.887 2.693 -8.239 1.00 98.00 77 ASN A CA 1
ATOM 624 C C . ASN A 1 77 ? 0.450 3.052 -8.918 1.00 98.00 77 ASN A C 1
ATOM 626 O O . ASN A 1 77 ? 0.854 4.218 -8.906 1.00 98.00 77 ASN A O 1
ATOM 630 N N . PRO A 1 78 ? 1.141 2.089 -9.554 1.00 97.12 78 PRO A N 1
ATOM 631 C CA . PRO A 1 78 ? 2.433 2.348 -10.186 1.00 97.12 78 PRO A CA 1
ATOM 632 C C . PRO A 1 78 ? 2.335 3.265 -11.413 1.00 97.12 78 PRO A C 1
ATOM 634 O O . PRO A 1 78 ? 3.321 3.905 -11.771 1.00 97.12 78 PRO A O 1
ATOM 637 N N . LYS A 1 79 ? 1.162 3.378 -12.054 1.00 97.50 79 LYS A N 1
ATOM 638 C CA . LYS A 1 79 ? 0.979 4.203 -13.260 1.00 97.50 79 LYS A CA 1
ATOM 639 C C . LYS A 1 79 ? 1.141 5.696 -12.974 1.00 97.50 79 LYS A C 1
ATOM 641 O O . LYS A 1 79 ? 1.690 6.417 -13.801 1.00 97.50 79 LYS A O 1
ATOM 646 N N . ASN A 1 80 ? 0.635 6.161 -11.834 1.00 97.31 80 ASN A N 1
ATOM 647 C CA . ASN A 1 80 ? 0.677 7.567 -11.417 1.00 97.31 80 ASN A CA 1
ATOM 648 C C . ASN A 1 80 ? 1.500 7.788 -10.133 1.00 97.31 80 ASN A C 1
ATOM 650 O O . ASN A 1 80 ? 1.554 8.912 -9.642 1.00 97.31 80 ASN A O 1
ATOM 654 N N . LYS A 1 81 ? 2.147 6.734 -9.61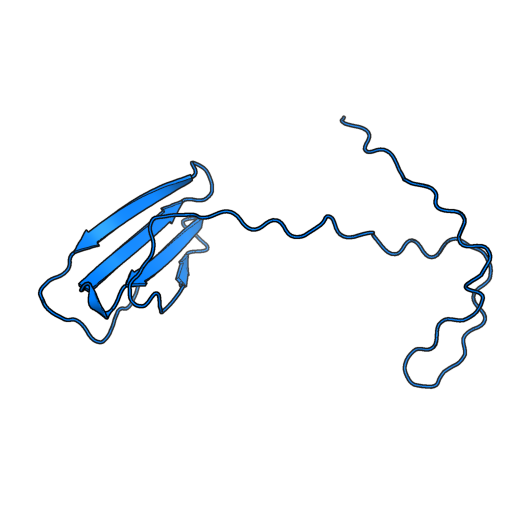3 1.00 96.88 81 LYS A N 1
ATOM 655 C CA . LYS A 1 81 ? 2.906 6.716 -8.351 1.00 96.88 81 LYS A CA 1
ATOM 656 C C . LYS A 1 81 ? 2.084 7.152 -7.132 1.00 96.88 81 LYS A C 1
ATOM 658 O O . LYS A 1 81 ? 2.630 7.666 -6.159 1.00 96.88 81 LYS A O 1
ATOM 663 N N . GLU A 1 82 ? 0.771 6.957 -7.180 1.00 97.88 82 GLU A N 1
ATOM 664 C CA . GLU A 1 82 ? -0.131 7.356 -6.108 1.00 97.88 82 GLU A CA 1
ATOM 665 C C . GLU A 1 82 ? -0.196 6.273 -5.031 1.00 97.88 82 GLU A C 1
ATOM 667 O O . GLU A 1 82 ? -0.529 5.118 -5.308 1.00 97.88 82 GLU A O 1
ATOM 672 N N . LEU A 1 83 ? 0.068 6.667 -3.787 1.00 98.12 83 LEU A N 1
ATOM 673 C CA . LEU A 1 83 ? -0.177 5.846 -2.612 1.00 98.12 83 LEU A CA 1
ATOM 674 C C . LEU A 1 83 ? -1.366 6.407 -1.836 1.00 98.12 83 LEU A C 1
ATOM 676 O O . LEU A 1 83 ? -1.342 7.543 -1.370 1.00 98.12 83 LEU A O 1
ATOM 680 N N . THR A 1 84 ? -2.378 5.571 -1.644 1.00 97.62 84 THR A N 1
ATOM 681 C CA . THR A 1 84 ? -3.528 5.863 -0.781 1.00 97.62 84 THR A CA 1
ATOM 682 C C . THR A 1 84 ? -3.572 4.872 0.368 1.00 97.62 84 THR A C 1
ATOM 684 O O . THR A 1 84 ? -3.095 3.742 0.235 1.00 97.62 84 THR A O 1
ATOM 687 N N . SER A 1 85 ? -4.132 5.282 1.502 1.00 96.50 85 SER A N 1
ATOM 688 C CA . SER A 1 85 ? -4.262 4.415 2.666 1.00 96.50 85 SER A CA 1
ATOM 689 C C . SER A 1 85 ? -5.559 4.654 3.425 1.00 96.50 85 SER A C 1
ATOM 691 O O . SER A 1 85 ? -6.174 5.717 3.333 1.00 96.50 85 SER A O 1
ATOM 693 N N . VAL A 1 86 ? -5.974 3.642 4.180 1.00 95.38 86 VAL A N 1
ATOM 694 C CA . VAL A 1 86 ? -7.127 3.706 5.075 1.00 95.38 86 VAL A CA 1
ATOM 695 C C . VAL A 1 86 ? -6.804 2.988 6.379 1.00 95.38 86 VAL A C 1
ATOM 697 O O . VAL A 1 86 ? -6.255 1.885 6.375 1.00 95.38 86 VAL A O 1
ATOM 700 N N . LYS A 1 87 ? -7.139 3.619 7.506 1.00 93.75 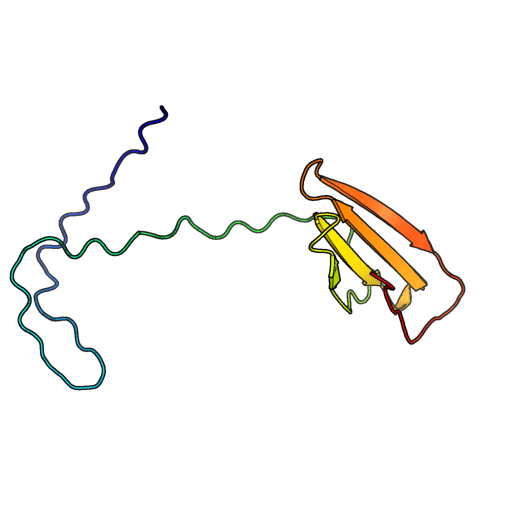87 LYS A N 1
ATOM 701 C CA . LYS A 1 87 ? -7.057 2.998 8.830 1.00 93.75 87 LYS A CA 1
ATOM 702 C C . LYS A 1 87 ? -8.378 2.294 9.131 1.00 93.75 87 LYS A C 1
ATOM 704 O O . LYS A 1 87 ? -9.427 2.920 9.022 1.00 93.75 87 LYS A O 1
ATOM 709 N N . ILE A 1 88 ? -8.330 1.010 9.488 1.00 89.75 88 ILE A N 1
ATOM 710 C CA . ILE A 1 88 ? -9.528 0.144 9.575 1.00 89.75 88 ILE A CA 1
ATOM 711 C C . ILE A 1 88 ? -9.918 -0.176 11.036 1.00 89.75 88 ILE A C 1
ATOM 713 O O . ILE A 1 88 ? -10.819 -0.963 11.293 1.00 89.75 88 ILE A O 1
ATOM 717 N N . GLY A 1 89 ? -9.281 0.466 12.019 1.00 83.38 89 GLY A N 1
ATOM 718 C CA . GLY A 1 89 ? -9.631 0.334 13.437 1.00 83.38 89 GLY A CA 1
ATOM 719 C C . GLY A 1 89 ? -8.410 0.324 14.351 1.00 83.38 89 GLY A C 1
ATOM 720 O O . GLY A 1 89 ? -7.379 0.917 14.018 1.00 83.38 89 GLY A O 1
ATOM 721 N N . GLU A 1 90 ? -8.540 -0.339 15.504 1.00 78.12 90 GLU A N 1
ATOM 722 C CA . GLU A 1 90 ? -7.467 -0.444 16.502 1.00 78.12 90 GLU A CA 1
ATOM 723 C C . GLU A 1 90 ? -6.500 -1.601 16.215 1.00 78.12 90 GLU A C 1
ATOM 725 O O . GLU A 1 90 ? -5.295 -1.363 16.190 1.00 78.12 90 GLU A O 1
ATOM 730 N N . LEU A 1 91 ? -6.995 -2.805 15.887 1.00 77.31 91 LEU A N 1
ATOM 731 C CA . LEU A 1 91 ? -6.177 -3.959 15.479 1.00 77.31 91 LEU A CA 1
ATOM 732 C C . LEU A 1 91 ? -6.946 -4.881 14.521 1.00 77.31 91 LEU A C 1
ATOM 734 O O . LEU A 1 91 ? -8.099 -5.219 14.787 1.00 77.31 91 LEU A O 1
ATOM 738 N N . PHE A 1 92 ? -6.308 -5.335 13.440 1.00 77.38 92 PHE A N 1
ATOM 739 C CA . PHE A 1 92 ? -6.812 -6.445 12.626 1.00 77.38 92 PHE A CA 1
ATOM 740 C C . PHE A 1 92 ? -5.711 -7.475 12.361 1.00 77.38 92 PHE A C 1
ATOM 742 O O . PHE A 1 92 ? -4.552 -7.123 12.170 1.00 77.38 92 PHE A O 1
ATOM 749 N N . HIS A 1 93 ? -6.082 -8.757 12.340 1.00 70.69 93 HIS A N 1
ATOM 750 C CA . HIS A 1 93 ? -5.142 -9.874 12.151 1.00 70.69 93 HIS A CA 1
ATOM 751 C C . HIS A 1 93 ? -5.174 -10.472 10.741 1.00 70.69 93 HIS A C 1
ATOM 753 O O . HIS A 1 93 ? -4.248 -11.166 10.338 1.00 70.69 93 HIS A O 1
ATOM 759 N N . TYR A 1 94 ? -6.252 -10.229 10.000 1.00 70.44 94 TYR A N 1
ATOM 760 C CA . TYR A 1 94 ? -6.473 -10.772 8.667 1.00 70.44 94 TYR A CA 1
ATOM 761 C C . TYR A 1 94 ? -6.987 -9.665 7.754 1.00 70.44 94 TYR A C 1
ATOM 763 O O . TYR A 1 94 ? -7.760 -8.801 8.169 1.00 70.44 94 TYR A O 1
ATOM 771 N N . PHE A 1 95 ? -6.562 -9.727 6.500 1.00 76.38 95 PHE A N 1
ATOM 772 C CA . PHE A 1 95 ? -7.036 -8.881 5.425 1.00 76.38 95 PHE A CA 1
ATOM 773 C C . PHE A 1 95 ? -7.227 -9.755 4.186 1.00 76.38 95 PHE A C 1
ATOM 775 O O . PHE A 1 95 ? -6.354 -10.554 3.850 1.00 76.38 95 PHE A O 1
ATOM 782 N N . ALA A 1 96 ? -8.364 -9.605 3.511 1.00 80.25 96 ALA A N 1
ATOM 783 C CA . ALA A 1 96 ? -8.594 -10.205 2.205 1.00 80.25 96 ALA A CA 1
ATOM 784 C C . ALA A 1 96 ? -9.073 -9.156 1.221 1.00 80.25 96 ALA A C 1
ATOM 786 O O . ALA A 1 96 ? -9.841 -8.254 1.560 1.00 80.25 96 ALA A O 1
ATOM 787 N N . ILE A 1 97 ? -8.661 -9.353 -0.023 1.00 78.75 97 ILE A N 1
ATOM 788 C CA . ILE A 1 97 ? -9.129 -8.581 -1.161 1.00 78.75 97 ILE A CA 1
ATOM 789 C C . ILE A 1 97 ? -10.051 -9.481 -1.961 1.00 78.75 97 ILE A C 1
ATOM 791 O O . ILE A 1 97 ? -9.681 -10.593 -2.334 1.00 78.75 97 ILE A O 1
ATOM 795 N N . LYS A 1 98 ? -11.265 -8.997 -2.203 1.00 76.00 98 LYS A N 1
ATOM 796 C CA . LYS A 1 98 ? -12.215 -9.643 -3.101 1.00 76.00 98 LYS A CA 1
ATOM 797 C C . LYS A 1 98 ? -12.053 -9.001 -4.482 1.00 76.00 98 LYS A C 1
ATOM 799 O O . LYS A 1 98 ? -12.442 -7.847 -4.645 1.00 76.00 98 LYS A O 1
ATOM 804 N N . THR A 1 99 ? -11.426 -9.721 -5.414 1.00 65.94 99 THR A N 1
ATOM 805 C CA . THR A 1 99 ? -11.105 -9.295 -6.796 1.00 65.94 99 THR A CA 1
ATOM 806 C C . THR A 1 99 ? -11.974 -9.969 -7.865 1.00 65.94 99 THR A C 1
ATOM 808 O O . THR A 1 99 ? -12.752 -10.881 -7.506 1.00 65.94 99 THR A O 1
#

Solvent-accessible surface area (backbone atoms only — not comparable to full-atom values): 6928 Å² total; per-residue (Å²): 134,85,83,75,87,80,84,83,74,85,74,88,78,77,73,69,60,79,61,93,88,46,83,50,83,64,71,100,64,81,81,82,72,80,79,74,77,80,89,81,88,76,86,78,67,80,88,59,90,42,71,44,78,78,42,75,42,77,90,79,58,33,42,32,33,31,20,48,82,67,15,29,43,37,41,36,31,76,91,80,70,44,65,48,74,48,73,82,60,83,75,58,94,77,86,84,84,91,128

Sequence (99 aa):
MRHFPILEESIEHLRTIQIRGVVVNVPPTSLRVPVMAPVVFEPIGPRTLLGEAPHWDHKAQLLYYVDILKSTVYRFNPKNKELTSVKIGELFHYFAIKT

Organism: NCBI:txid61484